Protein AF-A0A142BRQ4-F1 (afdb_monomer)

Structure (mmCIF, N/CA/C/O backbone):
data_AF-A0A142BRQ4-F1
#
_entry.id   AF-A0A142BRQ4-F1
#
loop_
_atom_site.group_PDB
_atom_site.id
_atom_site.type_symbol
_atom_site.label_atom_id
_atom_site.label_alt_id
_atom_site.label_comp_id
_atom_site.label_asym_id
_atom_site.label_entity_id
_atom_site.label_seq_id
_atom_site.pdbx_PDB_ins_code
_atom_site.Cartn_x
_atom_site.Cartn_y
_atom_site.Cartn_z
_atom_site.occupancy
_atom_site.B_iso_or_equiv
_atom_site.auth_seq_id
_atom_site.auth_comp_id
_atom_site.auth_asym_id
_atom_site.auth_atom_id
_atom_site.pdbx_PDB_model_num
ATOM 1 N N . ASN A 1 1 ? 9.456 -10.751 1.615 1.00 58.25 1 ASN A N 1
ATOM 2 C CA . ASN A 1 1 ? 9.232 -11.347 0.286 1.00 58.25 1 ASN A CA 1
ATOM 3 C C . ASN A 1 1 ? 10.076 -10.580 -0.718 1.00 58.25 1 ASN A C 1
ATOM 5 O O . ASN A 1 1 ? 10.050 -9.356 -0.645 1.00 58.25 1 ASN A O 1
ATOM 9 N N . THR A 1 2 ? 10.836 -11.265 -1.573 1.00 70.44 2 THR A N 1
ATOM 10 C CA . THR A 1 2 ? 11.775 -10.657 -2.535 1.00 70.44 2 THR A CA 1
ATOM 11 C C . THR A 1 2 ? 11.328 -10.968 -3.958 1.00 70.44 2 THR A C 1
ATOM 13 O O . THR A 1 2 ? 10.980 -12.115 -4.232 1.00 70.44 2 THR A O 1
ATOM 16 N N . TYR A 1 3 ? 11.365 -9.975 -4.848 1.00 77.56 3 TYR A N 1
ATOM 17 C CA . TYR A 1 3 ? 10.917 -10.099 -6.239 1.00 77.56 3 TYR A CA 1
ATOM 18 C C . TYR A 1 3 ? 12.018 -9.751 -7.225 1.00 77.56 3 TYR A C 1
ATOM 20 O O . TYR A 1 3 ? 12.797 -8.835 -6.971 1.00 77.56 3 TYR A O 1
ATOM 28 N N . ARG A 1 4 ? 12.056 -10.484 -8.342 1.00 82.94 4 ARG A N 1
ATOM 29 C CA . ARG A 1 4 ? 13.034 -10.284 -9.416 1.00 82.94 4 ARG A CA 1
ATOM 30 C C . ARG A 1 4 ? 12.545 -9.232 -10.403 1.00 82.94 4 ARG A C 1
ATOM 32 O O . ARG A 1 4 ? 11.335 -9.074 -10.586 1.00 82.94 4 ARG A O 1
ATOM 39 N N . PHE A 1 5 ? 13.478 -8.602 -11.105 1.00 85.69 5 PHE A N 1
ATOM 40 C CA . PHE A 1 5 ? 13.173 -7.787 -12.279 1.00 85.69 5 PHE A CA 1
ATOM 41 C C . PHE A 1 5 ? 12.215 -8.511 -13.246 1.00 85.69 5 PHE A C 1
ATOM 43 O O . PHE A 1 5 ? 12.354 -9.710 -13.500 1.00 85.69 5 PHE A O 1
ATOM 50 N N . GLY A 1 6 ? 11.222 -7.780 -13.754 1.00 85.19 6 GLY A N 1
ATOM 51 C CA . GLY A 1 6 ? 10.211 -8.271 -14.691 1.00 85.19 6 GLY A CA 1
ATOM 52 C C . GLY A 1 6 ? 9.001 -8.962 -14.048 1.00 85.19 6 GLY A C 1
ATOM 53 O O . GLY A 1 6 ? 8.029 -9.228 -14.756 1.00 85.19 6 GLY A O 1
ATOM 54 N N . THR A 1 7 ? 9.023 -9.216 -12.734 1.00 85.44 7 THR A N 1
ATOM 55 C CA . THR A 1 7 ? 7.923 -9.865 -11.985 1.00 85.44 7 THR A CA 1
ATOM 56 C C . THR A 1 7 ? 6.699 -8.942 -11.880 1.00 85.44 7 THR A C 1
ATOM 58 O O . THR A 1 7 ? 6.877 -7.751 -11.621 1.00 85.44 7 THR A O 1
ATOM 61 N N . ASN A 1 8 ? 5.481 -9.463 -12.085 1.00 87.88 8 ASN A N 1
ATOM 62 C CA . ASN A 1 8 ? 4.238 -8.697 -12.258 1.00 87.88 8 ASN A CA 1
ATOM 63 C C . ASN A 1 8 ? 3.179 -9.041 -11.204 1.00 87.88 8 ASN A C 1
ATOM 65 O O . ASN A 1 8 ? 2.272 -9.839 -11.438 1.00 87.88 8 ASN A O 1
ATOM 69 N N . ILE A 1 9 ? 3.208 -8.381 -10.055 1.00 86.19 9 ILE A N 1
ATOM 70 C CA . ILE A 1 9 ? 2.301 -8.745 -8.970 1.00 86.19 9 ILE A CA 1
ATOM 71 C C . ILE A 1 9 ? 0.960 -8.027 -9.091 1.00 86.19 9 ILE A C 1
ATOM 73 O O . ILE A 1 9 ? 0.887 -6.849 -9.439 1.00 86.19 9 ILE A O 1
ATOM 77 N N . THR A 1 10 ? -0.112 -8.736 -8.741 1.00 87.50 10 THR A N 1
ATOM 78 C CA . THR A 1 10 ? -1.432 -8.128 -8.530 1.00 87.50 10 THR A CA 1
ATOM 79 C C . THR A 1 10 ? -1.662 -7.924 -7.044 1.00 87.50 10 THR A C 1
ATOM 81 O O . THR A 1 10 ? -1.498 -8.862 -6.267 1.00 87.50 10 THR A O 1
ATOM 84 N N . LEU A 1 11 ? -2.034 -6.707 -6.666 1.00 85.94 11 LEU A N 1
ATOM 85 C CA . LEU A 1 11 ? -2.339 -6.278 -5.312 1.00 85.94 11 LEU A CA 1
ATOM 86 C C . LEU A 1 11 ? -3.847 -6.270 -5.083 1.00 85.94 11 LEU A C 1
ATOM 88 O O . LEU A 1 11 ? -4.607 -5.691 -5.858 1.00 85.94 11 LEU A O 1
ATOM 92 N N . GLU A 1 12 ? -4.260 -6.833 -3.958 1.00 85.56 12 GLU A N 1
ATOM 93 C CA . GLU A 1 12 ? -5.623 -6.741 -3.451 1.00 85.56 12 GLU A CA 1
ATOM 94 C C . GLU A 1 12 ? -5.596 -6.317 -1.988 1.00 85.56 12 GLU A C 1
ATOM 96 O O . GLU A 1 12 ? -4.662 -6.635 -1.255 1.00 85.56 12 GLU A O 1
ATOM 101 N N . CYS A 1 13 ? -6.614 -5.579 -1.562 1.00 85.38 13 CYS A N 1
ATOM 102 C CA . CYS A 1 13 ? -6.759 -5.164 -0.175 1.00 85.38 13 CYS A CA 1
ATOM 103 C C . CYS A 1 13 ? -7.561 -6.196 0.624 1.00 85.38 13 CYS A C 1
ATOM 105 O O . CYS A 1 13 ? -8.451 -6.841 0.076 1.00 85.38 13 CYS A O 1
ATOM 107 N N . ASP A 1 14 ? -7.302 -6.277 1.928 1.00 83.31 14 ASP A N 1
ATOM 108 C CA . ASP A 1 14 ? -8.152 -7.004 2.872 1.00 83.31 14 ASP A CA 1
ATOM 109 C C . ASP A 1 14 ? -9.619 -6.548 2.811 1.00 83.31 14 ASP A C 1
ATOM 111 O O . ASP A 1 14 ? -9.937 -5.399 2.476 1.00 83.31 14 ASP A O 1
ATOM 115 N N . ASP A 1 15 ? -10.514 -7.447 3.224 1.00 83.31 15 ASP A N 1
ATOM 116 C CA . ASP A 1 15 ? -11.944 -7.175 3.319 1.00 83.31 15 ASP A CA 1
ATOM 117 C C . ASP A 1 15 ? -12.227 -5.867 4.065 1.00 83.31 15 ASP A C 1
ATOM 119 O O . ASP A 1 15 ? -11.728 -5.594 5.160 1.00 83.31 15 ASP A O 1
ATOM 123 N N . GLY A 1 16 ? -13.078 -5.039 3.466 1.00 78.44 16 GLY A N 1
ATOM 124 C CA . GLY A 1 16 ? -13.408 -3.729 4.013 1.00 78.44 16 GLY A CA 1
ATOM 125 C C . GLY A 1 16 ? -12.424 -2.623 3.631 1.00 78.44 16 GLY A C 1
ATOM 126 O O . GLY A 1 16 ? -12.655 -1.483 4.036 1.00 78.44 16 GLY A O 1
ATOM 127 N N . TYR A 1 17 ? -11.408 -2.893 2.809 1.00 81.94 17 TYR A N 1
ATOM 128 C CA . TYR A 1 17 ? -10.542 -1.896 2.178 1.00 81.94 17 TYR A CA 1
ATOM 129 C C . TYR A 1 17 ? -10.674 -1.940 0.645 1.00 81.94 17 TYR A C 1
ATOM 131 O O . TYR A 1 17 ? -10.902 -2.985 0.050 1.00 81.94 17 TYR A O 1
ATOM 139 N N . MET A 1 18 ? -10.553 -0.782 -0.001 1.00 83.75 18 MET A N 1
ATOM 140 C CA . MET A 1 18 ? -10.528 -0.623 -1.454 1.00 83.75 18 MET A CA 1
ATOM 141 C C . MET A 1 18 ? -9.184 -0.058 -1.886 1.00 83.75 18 MET A C 1
ATOM 143 O O . MET A 1 18 ? -8.672 0.887 -1.277 1.00 83.75 18 MET A O 1
ATOM 147 N N . LEU A 1 19 ? -8.650 -0.635 -2.958 1.00 86.19 19 LEU A N 1
ATOM 148 C CA . LEU A 1 19 ? -7.423 -0.190 -3.594 1.00 86.19 19 LEU A CA 1
ATOM 149 C C . LEU A 1 19 ? -7.695 1.083 -4.402 1.00 86.19 19 LEU A C 1
ATOM 151 O O . LEU A 1 19 ? -8.637 1.146 -5.191 1.00 86.19 19 LEU A O 1
ATOM 155 N N . GLU A 1 20 ? -6.880 2.107 -4.186 1.00 86.56 20 GLU A N 1
ATOM 156 C CA . GLU A 1 20 ? -6.938 3.379 -4.898 1.00 86.56 20 GLU A CA 1
ATOM 157 C C . GLU A 1 20 ? -5.748 3.472 -5.857 1.00 86.56 20 GLU A C 1
ATOM 159 O O . GLU A 1 20 ? -4.629 3.785 -5.446 1.00 86.56 20 GLU A O 1
ATOM 164 N N . GLY A 1 21 ? -5.988 3.165 -7.134 1.00 84.69 21 GLY A N 1
ATOM 165 C CA . GLY A 1 21 ? -4.965 3.148 -8.181 1.00 84.69 21 GLY A CA 1
ATOM 166 C C . GLY A 1 21 ? -5.022 1.883 -9.037 1.00 84.69 21 GLY A C 1
ATOM 167 O O . GLY A 1 21 ? -6.070 1.250 -9.154 1.00 84.69 21 GLY A O 1
ATOM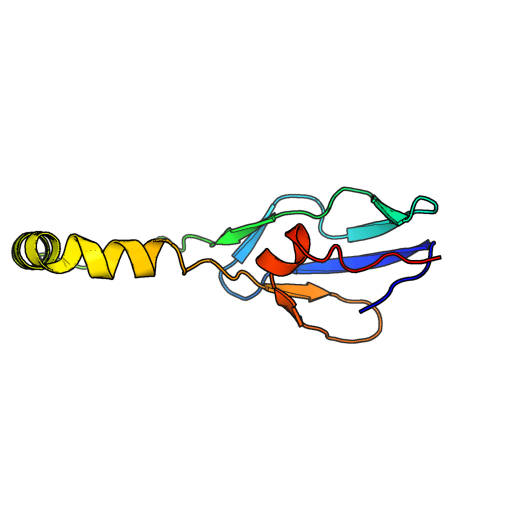 168 N N . ILE A 1 22 ? -3.888 1.535 -9.647 1.00 88.44 22 ILE A N 1
ATOM 169 C CA . ILE A 1 22 ? -3.732 0.344 -10.493 1.00 88.44 22 ILE A CA 1
ATOM 170 C C . ILE A 1 22 ? -3.336 -0.837 -9.599 1.00 88.44 22 ILE A C 1
ATOM 172 O O . ILE A 1 22 ? -2.409 -0.721 -8.804 1.00 88.44 22 ILE A O 1
ATOM 176 N N . SER A 1 23 ? -4.043 -1.964 -9.711 1.00 86.56 23 SER A N 1
ATOM 177 C CA . SER A 1 23 ? -3.798 -3.156 -8.886 1.00 86.56 23 SER A CA 1
ATOM 178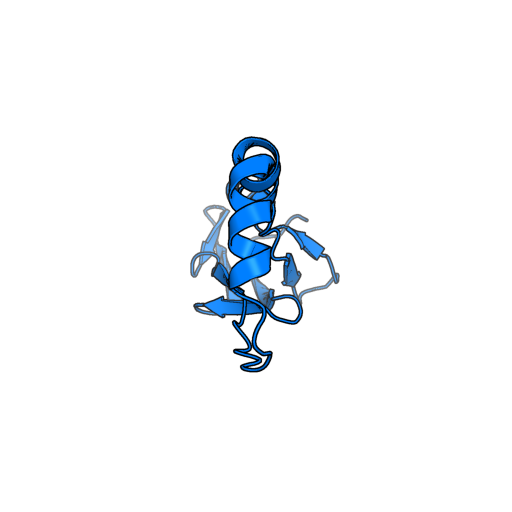 C C . SER A 1 23 ? -2.582 -3.969 -9.331 1.00 86.56 23 SER A C 1
ATOM 180 O O . SER A 1 23 ? -1.983 -4.648 -8.507 1.00 86.56 23 SER A O 1
ATOM 182 N N . GLN A 1 24 ? -2.207 -3.915 -10.609 1.00 89.81 24 GLN A N 1
ATOM 183 C CA . GLN A 1 24 ? -1.068 -4.651 -11.152 1.00 89.81 24 GLN A CA 1
ATOM 184 C C . GLN A 1 24 ? 0.170 -3.756 -11.239 1.00 89.81 24 GLN A C 1
ATOM 186 O O . GLN A 1 24 ? 0.106 -2.669 -11.812 1.00 89.81 24 GLN A O 1
ATOM 191 N N . ILE A 1 25 ? 1.290 -4.226 -10.691 1.00 88.81 25 ILE A N 1
ATOM 192 C CA . ILE A 1 25 ? 2.567 -3.504 -10.695 1.00 88.81 25 ILE A CA 1
ATOM 193 C C . ILE A 1 25 ? 3.720 -4.423 -11.090 1.00 88.81 25 ILE A C 1
ATOM 195 O O . ILE A 1 25 ? 3.725 -5.610 -10.755 1.00 88.81 25 ILE A O 1
ATOM 199 N N . GLN A 1 26 ? 4.716 -3.863 -11.774 1.00 89.25 26 GLN A N 1
ATOM 200 C CA . GLN A 1 26 ? 5.896 -4.592 -12.222 1.00 89.25 26 GLN A CA 1
ATOM 201 C C . GLN A 1 26 ? 7.155 -4.143 -11.486 1.00 89.25 26 GLN A C 1
ATOM 203 O O . GLN A 1 26 ? 7.363 -2.955 -11.234 1.00 89.25 26 GLN A O 1
ATOM 208 N N . CYS A 1 27 ? 8.015 -5.110 -11.175 1.00 88.19 27 CYS A N 1
ATOM 209 C CA . CYS A 1 27 ? 9.339 -4.858 -10.634 1.00 88.19 27 CYS A CA 1
ATOM 210 C C . CYS A 1 27 ? 10.307 -4.427 -11.749 1.00 88.19 27 CYS A C 1
ATOM 212 O O . CYS A 1 27 ? 10.634 -5.224 -12.634 1.00 88.19 27 CYS A O 1
ATOM 214 N N . GLN A 1 28 ? 10.751 -3.173 -11.704 1.00 88.12 28 GLN A N 1
ATOM 215 C CA . GLN A 1 28 ? 11.630 -2.552 -12.696 1.00 88.12 28 GLN A CA 1
ATOM 216 C C . GLN A 1 28 ? 13.117 -2.825 -12.420 1.00 88.12 28 GLN A C 1
ATOM 218 O O . GLN A 1 28 ? 13.494 -3.321 -11.355 1.00 88.12 28 GLN A O 1
ATOM 223 N N . GLU A 1 29 ? 13.972 -2.531 -13.406 1.00 85.12 29 GLU A N 1
ATOM 224 C CA . GLU A 1 29 ? 15.426 -2.774 -13.342 1.00 85.12 29 GLU A CA 1
ATOM 225 C C . GLU A 1 29 ? 16.109 -1.913 -12.270 1.00 85.12 29 GLU A C 1
ATOM 227 O O . GLU A 1 29 ? 17.065 -2.341 -11.632 1.00 85.12 29 GLU A O 1
ATOM 232 N N . ASP A 1 30 ? 15.565 -0.724 -12.009 1.00 83.50 30 ASP A N 1
ATOM 233 C CA . ASP A 1 30 ? 16.002 0.187 -10.947 1.00 83.50 30 ASP A CA 1
ATOM 234 C C . ASP A 1 30 ? 15.483 -0.212 -9.551 1.00 83.50 30 ASP A C 1
ATOM 236 O O . ASP A 1 30 ? 15.584 0.553 -8.586 1.00 83.50 30 ASP A O 1
ATOM 240 N N . PHE A 1 31 ? 14.898 -1.408 -9.435 1.00 82.12 31 PHE A N 1
ATOM 241 C CA . PHE A 1 31 ? 14.299 -1.939 -8.212 1.00 82.12 31 PHE A CA 1
ATOM 242 C C . PHE A 1 31 ? 13.138 -1.080 -7.684 1.00 82.12 31 PHE A C 1
ATOM 244 O O . PHE A 1 31 ? 12.814 -1.064 -6.482 1.00 82.12 31 PHE A O 1
ATOM 251 N N . SER A 1 32 ? 12.503 -0.322 -8.576 1.00 84.19 32 SER A N 1
ATOM 252 C CA . SER A 1 32 ? 11.241 0.355 -8.322 1.00 84.19 32 SER A CA 1
ATOM 253 C C . SER A 1 32 ? 10.050 -0.506 -8.740 1.00 84.19 32 SER A C 1
ATOM 255 O O . SER A 1 32 ? 10.178 -1.508 -9.444 1.00 84.19 32 SER A O 1
ATOM 257 N N . TRP A 1 33 ? 8.886 -0.131 -8.222 1.00 86.69 33 TRP A N 1
ATOM 258 C CA . TRP A 1 33 ? 7.613 -0.665 -8.679 1.00 86.69 33 TRP A CA 1
ATOM 259 C C . TRP A 1 33 ? 7.022 0.346 -9.651 1.00 86.69 33 TRP A C 1
ATOM 261 O O . TRP A 1 33 ? 6.912 1.521 -9.287 1.00 86.69 33 TRP A O 1
ATOM 271 N N . ASP A 1 34 ? 6.640 -0.114 -10.838 1.00 88.31 34 ASP A N 1
ATOM 272 C CA . ASP A 1 34 ? 5.937 0.703 -11.823 1.00 88.31 34 ASP A CA 1
ATOM 273 C C . ASP A 1 34 ? 4.630 0.016 -12.261 1.00 88.31 34 ASP A C 1
ATOM 275 O O . ASP A 1 34 ? 4.668 -1.142 -12.693 1.00 88.31 34 ASP A O 1
ATOM 279 N N . PRO A 1 35 ? 3.469 0.686 -12.120 1.00 88.50 35 PRO A N 1
ATOM 280 C CA . PRO A 1 35 ? 3.276 1.983 -11.458 1.00 88.50 35 PRO A CA 1
ATOM 281 C C . PRO A 1 35 ? 3.580 1.936 -9.939 1.00 88.50 35 PRO A C 1
ATOM 283 O O . PRO A 1 35 ? 3.708 0.851 -9.364 1.00 88.50 35 PRO A O 1
ATOM 286 N N . PRO A 1 36 ? 3.690 3.098 -9.256 1.00 84.50 36 PRO A N 1
ATOM 287 C CA . PRO A 1 36 ? 3.927 3.150 -7.815 1.00 84.50 36 PRO A CA 1
ATOM 288 C C . PRO A 1 36 ? 2.876 2.377 -7.013 1.00 84.50 36 PRO A C 1
ATOM 290 O O . PRO A 1 36 ? 1.707 2.313 -7.395 1.00 84.50 36 PRO A O 1
ATOM 293 N N . VAL A 1 37 ? 3.283 1.843 -5.857 1.00 82.94 37 VAL A N 1
ATOM 294 C CA . VAL A 1 37 ? 2.411 1.020 -5.007 1.00 82.94 37 VAL A CA 1
ATOM 295 C C . VAL A 1 37 ? 1.151 1.810 -4.585 1.00 82.94 37 VAL A C 1
ATOM 297 O O . VAL A 1 37 ? 1.281 2.860 -3.950 1.00 82.94 37 VAL A O 1
ATOM 300 N N . PRO A 1 38 ? -0.063 1.321 -4.901 1.00 84.06 38 PRO A N 1
ATOM 301 C CA . PRO A 1 38 ? -1.332 1.984 -4.599 1.00 84.06 38 PRO A CA 1
ATOM 302 C C . PRO A 1 38 ? -1.716 1.890 -3.116 1.00 84.06 38 PRO A C 1
ATOM 304 O O . PRO A 1 38 ? -1.280 0.994 -2.389 1.00 84.06 38 PRO A O 1
ATOM 307 N N . ALA A 1 39 ? -2.606 2.777 -2.662 1.00 83.69 39 ALA A N 1
ATOM 308 C CA . ALA A 1 39 ? -3.070 2.825 -1.273 1.00 83.69 39 ALA A CA 1
ATOM 309 C C . ALA A 1 39 ? -4.367 2.018 -1.044 1.00 83.69 39 ALA A C 1
ATOM 311 O O . ALA A 1 39 ? -5.301 2.097 -1.836 1.00 83.69 39 ALA A O 1
ATOM 312 N N . CYS A 1 40 ? -4.470 1.306 0.085 1.00 82.81 40 CYS A N 1
ATOM 313 C CA . CYS A 1 40 ? -5.706 0.692 0.569 1.00 82.81 40 CYS A CA 1
ATOM 314 C C . CYS A 1 40 ? -6.426 1.679 1.481 1.00 82.81 40 CYS A C 1
ATOM 316 O O . CYS A 1 40 ? -5.976 1.988 2.591 1.00 82.81 40 CYS A O 1
ATOM 318 N N . LYS A 1 41 ? -7.598 2.139 1.054 1.00 82.94 41 LYS A N 1
ATOM 319 C CA . LYS A 1 41 ? -8.476 2.967 1.877 1.00 82.94 41 LYS A CA 1
ATOM 320 C C . LYS A 1 41 ? -9.594 2.118 2.446 1.00 82.94 41 LYS A C 1
ATOM 322 O O . LYS A 1 41 ? -10.205 1.336 1.734 1.00 82.94 41 LYS A O 1
ATOM 327 N N . LEU A 1 42 ? -9.886 2.301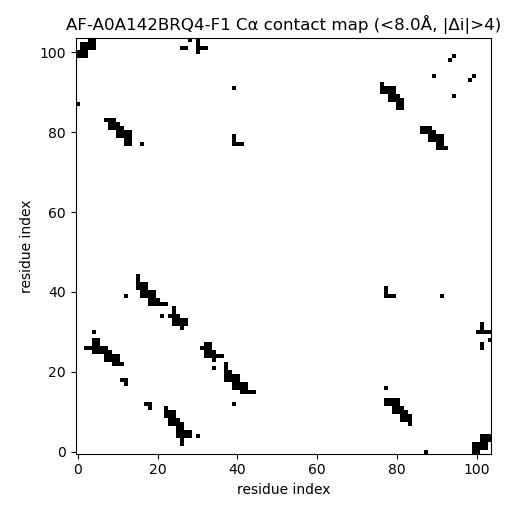 3.734 1.00 81.12 42 LEU A N 1
ATOM 328 C CA . LEU A 1 42 ? -11.074 1.708 4.344 1.00 81.12 42 LEU A CA 1
ATOM 329 C C . LEU A 1 42 ? -12.293 2.056 3.491 1.00 81.12 42 LEU A C 1
ATOM 331 O O . LEU A 1 42 ? -12.608 3.235 3.304 1.00 81.12 42 LEU A O 1
ATOM 335 N N . THR A 1 43 ? -12.991 1.027 3.027 1.00 77.44 43 THR A N 1
ATOM 336 C CA . THR A 1 43 ? -14.357 1.170 2.558 1.00 77.44 43 THR A CA 1
ATOM 337 C C . THR A 1 43 ? -15.159 1.598 3.771 1.00 77.44 43 THR A C 1
ATOM 339 O O . THR A 1 43 ? -15.433 0.828 4.693 1.00 77.44 43 THR A O 1
ATOM 342 N N . SER A 1 44 ? -15.499 2.881 3.836 1.00 74.69 44 SER A N 1
ATOM 343 C CA . SER A 1 44 ? -16.537 3.301 4.758 1.00 74.69 44 SER A CA 1
ATOM 344 C C . SER A 1 44 ? -17.832 2.731 4.194 1.00 74.69 44 SER A C 1
ATOM 346 O O . SER A 1 44 ? -18.547 3.400 3.447 1.00 74.69 44 SER A O 1
ATOM 348 N N . ARG A 1 45 ? -18.138 1.464 4.517 1.00 62.94 45 ARG A N 1
ATOM 349 C CA . ARG A 1 45 ? -19.526 1.020 4.518 1.00 62.94 45 ARG A CA 1
ATOM 350 C C . ARG A 1 45 ? -20.191 1.932 5.525 1.00 62.94 45 ARG A C 1
ATOM 352 O O . ARG A 1 45 ? -20.066 1.730 6.731 1.00 62.94 45 ARG A O 1
ATOM 359 N N . LYS A 1 46 ? -20.835 2.986 5.026 1.00 57.69 46 LYS A N 1
ATOM 360 C CA . LYS A 1 46 ? -21.758 3.790 5.813 1.00 57.69 46 LYS A CA 1
ATOM 361 C C . LYS A 1 46 ? -22.918 2.868 6.165 1.00 57.69 46 LYS A C 1
ATOM 363 O O . LYS A 1 46 ? -23.963 2.889 5.529 1.00 57.69 46 LYS A O 1
ATOM 368 N N . SER A 1 47 ? -22.702 2.017 7.163 1.00 61.00 47 SER A N 1
ATOM 369 C CA . SER A 1 47 ? -23.758 1.350 7.899 1.00 61.00 47 SER A CA 1
ATOM 370 C C . SER A 1 47 ? -24.419 2.443 8.727 1.00 61.00 47 SER A C 1
ATOM 372 O O . SER A 1 47 ? -24.111 2.647 9.898 1.00 61.00 47 SER A O 1
ATOM 374 N N . GLY A 1 48 ? -25.233 3.256 8.056 1.00 63.84 48 GLY A N 1
ATOM 375 C CA . GLY A 1 48 ? -26.032 4.286 8.685 1.00 63.84 48 GLY A CA 1
ATOM 376 C C . GLY A 1 48 ? -27.163 3.620 9.446 1.00 63.84 48 GLY A C 1
ATOM 377 O O . GLY A 1 48 ? -28.208 3.355 8.864 1.00 63.84 48 GLY A O 1
ATOM 378 N N . SER A 1 49 ? -26.941 3.325 10.724 1.00 65.19 49 SER A N 1
ATOM 379 C CA . SER A 1 49 ? -27.977 3.232 11.759 1.00 65.19 49 SER A CA 1
ATOM 380 C C . SER A 1 49 ? -27.335 2.973 13.115 1.00 65.19 49 SER A C 1
ATOM 382 O O . SER A 1 49 ? -26.604 2.001 13.248 1.00 65.19 49 SER A O 1
ATOM 384 N N . VAL A 1 50 ? -27.589 3.880 14.068 1.00 51.53 50 VAL A N 1
ATOM 385 C CA . VAL A 1 50 ? -28.153 3.713 15.434 1.00 51.53 50 VAL A CA 1
ATOM 386 C C . VAL A 1 50 ? -28.000 5.105 16.086 1.00 51.53 50 VAL A C 1
ATOM 388 O O . VAL A 1 50 ? -26.889 5.608 16.191 1.00 51.53 50 VAL A O 1
ATOM 391 N N . GLY A 1 51 ? -29.060 5.884 16.330 1.00 59.75 51 GLY A N 1
ATOM 392 C CA . GLY A 1 51 ? -29.983 5.756 17.472 1.00 59.75 51 GLY A CA 1
ATOM 393 C C . GLY A 1 51 ? -29.586 6.759 18.581 1.00 59.75 51 GLY A C 1
ATOM 394 O O . GLY A 1 51 ? -28.421 7.127 18.666 1.00 59.75 51 GLY A O 1
ATOM 395 N N . LEU A 1 52 ? -30.528 7.256 19.394 1.00 58.41 52 LEU A N 1
ATOM 396 C CA . LEU A 1 52 ? -30.342 8.290 20.440 1.00 58.41 52 LEU A CA 1
ATOM 397 C C . LEU A 1 52 ? -29.266 7.939 21.517 1.00 58.41 52 LEU A C 1
ATOM 399 O O . LEU A 1 52 ? -29.603 7.615 22.650 1.00 58.41 52 LEU A O 1
ATOM 403 N N . GLY A 1 53 ? -27.967 8.013 21.202 1.00 54.09 53 GLY A N 1
ATOM 404 C CA . GLY A 1 53 ? -26.851 7.723 22.131 1.00 54.09 53 GLY A CA 1
ATOM 405 C C . GLY A 1 53 ? -25.919 8.908 22.429 1.00 54.09 53 GLY A C 1
ATOM 406 O O . GLY A 1 53 ? -24.935 8.769 23.153 1.00 54.09 53 GLY A O 1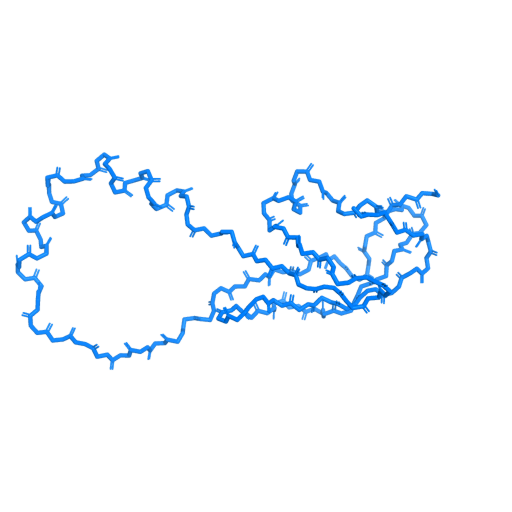
ATOM 407 N N . VAL A 1 54 ? -26.205 10.084 21.865 1.00 59.22 54 VAL A N 1
ATOM 408 C CA . VAL A 1 54 ? -25.250 11.206 21.763 1.00 59.22 54 VAL A CA 1
ATOM 409 C C . VAL A 1 54 ? -24.920 11.846 23.123 1.00 59.22 54 VAL A C 1
ATOM 411 O O . VAL A 1 54 ? -23.785 12.256 23.354 1.00 59.22 54 VAL A O 1
ATOM 414 N N . ALA A 1 55 ? -25.879 11.883 24.054 1.00 57.25 55 ALA A N 1
ATOM 415 C CA . ALA A 1 55 ? -25.712 12.554 25.348 1.00 57.25 55 ALA A CA 1
ATOM 416 C C . ALA A 1 55 ? -24.794 11.790 26.324 1.00 57.25 55 ALA A C 1
ATOM 418 O O . ALA A 1 55 ? -23.970 12.401 27.001 1.00 57.25 55 ALA A O 1
ATOM 419 N N . ALA A 1 56 ? -24.879 10.456 26.364 1.00 57.53 56 ALA A N 1
ATOM 420 C CA . ALA A 1 56 ? -24.018 9.632 27.220 1.00 57.53 56 ALA A CA 1
ATOM 421 C C . ALA A 1 56 ? -22.572 9.560 26.689 1.00 57.53 56 ALA A C 1
ATOM 423 O O . ALA A 1 56 ? -21.618 9.508 27.465 1.00 57.53 56 ALA A O 1
ATOM 424 N N . ALA A 1 57 ? -22.401 9.626 25.364 1.00 59.56 57 ALA A N 1
ATOM 425 C CA . ALA A 1 57 ? -21.094 9.611 24.712 1.00 59.56 57 ALA A CA 1
ATOM 426 C C . ALA A 1 57 ? -20.262 10.871 25.016 1.00 59.56 57 ALA A C 1
ATOM 428 O O . ALA A 1 57 ? -19.057 10.770 25.235 1.00 59.56 57 ALA A O 1
ATOM 429 N N . ALA A 1 58 ? -20.892 12.048 25.101 1.00 61.22 58 ALA A N 1
ATOM 430 C CA . ALA A 1 58 ? -20.205 13.308 25.401 1.00 61.22 58 ALA A CA 1
ATOM 431 C C . ALA A 1 58 ? -19.535 13.320 26.793 1.00 61.22 58 ALA A C 1
ATOM 433 O O . ALA A 1 58 ? -18.443 13.862 26.948 1.00 61.22 58 ALA A O 1
ATOM 434 N N . VAL A 1 59 ? -20.146 12.668 27.790 1.00 63.47 59 VAL A N 1
ATOM 435 C CA . VAL A 1 59 ? -19.618 12.572 29.165 1.00 63.47 59 VAL A CA 1
ATOM 436 C C . VAL A 1 59 ? -18.437 11.593 29.257 1.00 63.47 59 VAL A C 1
ATOM 438 O O . VAL A 1 59 ? -17.479 11.849 29.984 1.00 63.47 59 VAL A O 1
ATOM 441 N N . LEU A 1 60 ? -18.448 10.510 28.470 1.00 61.81 60 LEU A N 1
ATOM 442 C CA . LEU A 1 60 ? -17.344 9.539 28.401 1.00 61.81 60 LEU A CA 1
ATOM 443 C C . LEU A 1 60 ? -16.130 10.067 27.610 1.00 61.81 60 LEU A C 1
ATOM 445 O O . LEU A 1 60 ? -14.992 9.720 27.925 1.00 61.81 60 LEU A O 1
ATOM 449 N N . LEU A 1 61 ? -16.350 10.942 26.622 1.00 60.12 61 LEU A N 1
ATOM 450 C CA . LEU A 1 61 ? -15.288 11.556 25.813 1.00 60.12 61 LEU A CA 1
ATOM 451 C C . LEU A 1 61 ? -14.420 12.552 26.604 1.00 60.12 61 LEU A C 1
ATOM 453 O O . LEU A 1 61 ? -13.214 12.624 26.366 1.00 60.12 61 LEU A O 1
ATOM 457 N N . LEU A 1 62 ? -14.992 13.276 27.574 1.00 62.12 62 LEU A N 1
ATOM 458 C CA . LEU A 1 62 ? -14.264 14.263 28.388 1.00 62.12 62 LEU A CA 1
ATOM 459 C C . LEU A 1 62 ? -13.292 13.631 29.402 1.00 62.12 62 LEU A C 1
ATOM 461 O O . LEU A 1 62 ? -12.313 14.268 29.781 1.00 62.12 62 LEU A O 1
ATOM 465 N N . LEU A 1 63 ? -13.510 12.374 29.806 1.00 62.50 63 LEU A N 1
ATOM 466 C CA . LEU A 1 63 ? -12.652 11.668 30.770 1.00 62.50 63 LEU A CA 1
ATOM 467 C C . LEU A 1 63 ? -11.554 10.809 30.110 1.00 62.50 63 LEU A C 1
ATOM 469 O O . LEU A 1 63 ? -10.639 10.349 30.787 1.00 62.50 63 LEU A O 1
ATOM 473 N N . GLY A 1 64 ? -11.618 10.592 28.792 1.00 62.75 64 GLY A N 1
ATOM 474 C CA . GLY A 1 64 ? -10.795 9.601 28.087 1.00 62.75 64 GLY A CA 1
ATOM 475 C C . GLY A 1 64 ? -9.731 10.147 27.128 1.00 62.75 64 GLY A C 1
ATOM 476 O O . GLY A 1 64 ? -9.133 9.356 26.399 1.00 62.75 64 GLY A O 1
ATOM 477 N N . ALA A 1 65 ? -9.479 11.459 27.074 1.00 64.19 65 ALA A N 1
ATOM 478 C CA . ALA A 1 65 ? -8.706 12.082 25.987 1.00 64.19 65 ALA A CA 1
ATOM 479 C C . ALA A 1 65 ? -7.277 11.514 25.790 1.00 64.19 65 ALA A C 1
ATOM 481 O O . ALA A 1 65 ? -6.819 11.39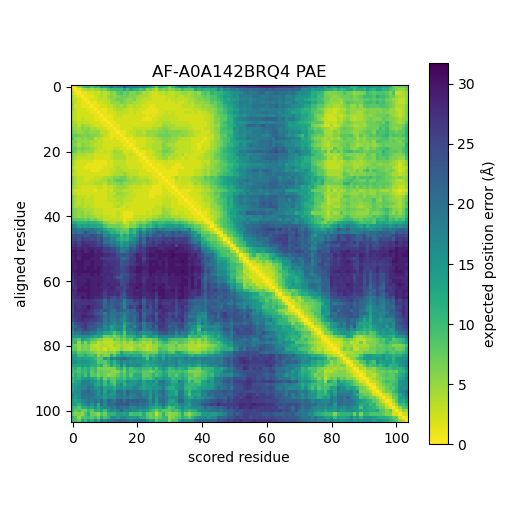0 24.655 1.00 64.19 65 ALA A O 1
ATOM 482 N N . GLY A 1 66 ? -6.593 11.081 26.858 1.00 63.66 66 GLY A N 1
ATOM 483 C CA . GLY A 1 66 ? -5.253 10.473 26.763 1.00 63.66 66 GLY A CA 1
ATOM 484 C C . GLY A 1 66 ? -5.239 9.021 26.261 1.00 63.66 66 GLY A C 1
ATOM 485 O O . GLY A 1 66 ? -4.312 8.608 25.565 1.00 63.66 66 GLY A O 1
ATOM 486 N N . ILE A 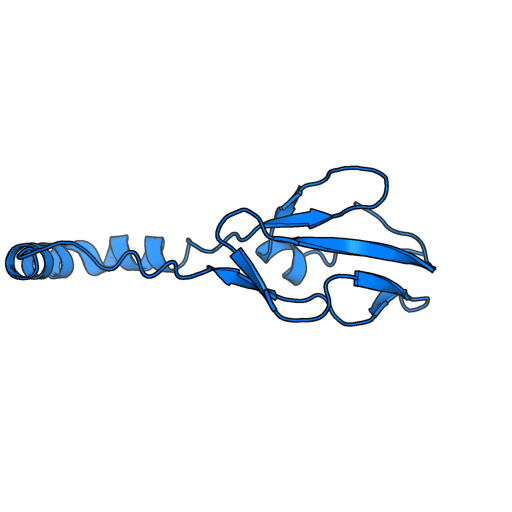1 67 ? -6.283 8.247 26.565 1.00 61.72 67 ILE A N 1
ATOM 487 C CA . ILE A 1 67 ? -6.405 6.840 26.150 1.00 61.72 67 ILE A CA 1
ATOM 488 C C . ILE A 1 67 ? -6.939 6.767 24.710 1.00 61.72 67 ILE A C 1
ATOM 490 O O . ILE A 1 67 ? -6.463 5.969 23.905 1.00 61.72 67 ILE A O 1
ATOM 494 N N . ILE A 1 68 ? -7.860 7.666 24.349 1.00 63.91 68 ILE A N 1
ATOM 495 C CA . ILE A 1 68 ? -8.479 7.741 23.019 1.00 63.91 68 ILE A 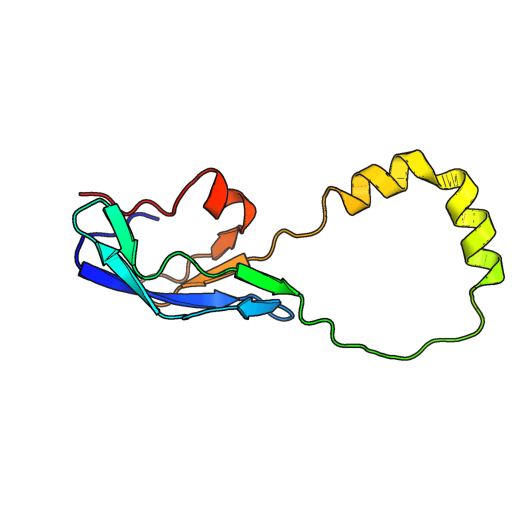CA 1
ATOM 496 C C . ILE A 1 68 ? -7.466 8.189 21.945 1.00 63.91 68 ILE A C 1
ATOM 498 O O . ILE A 1 68 ? -7.432 7.603 20.863 1.00 63.91 68 ILE A O 1
ATOM 502 N N . TRP A 1 69 ? -6.566 9.138 22.238 1.00 59.38 69 TRP A N 1
ATOM 503 C CA . TRP A 1 69 ? -5.525 9.589 21.291 1.00 59.38 69 TRP A CA 1
ATOM 504 C C . TRP A 1 69 ? -4.519 8.477 20.919 1.00 59.38 69 TRP A C 1
ATOM 506 O O . TRP A 1 69 ? -4.068 8.362 19.775 1.00 59.38 69 TRP A O 1
ATOM 516 N N . LYS A 1 70 ? -4.212 7.586 21.872 1.00 50.28 70 LYS A N 1
ATOM 517 C CA . LYS A 1 70 ? -3.381 6.383 21.667 1.00 50.28 70 LYS A CA 1
ATOM 518 C C . LYS A 1 70 ? -4.061 5.317 20.798 1.00 50.28 70 LYS A C 1
ATOM 520 O O . LYS A 1 70 ? -3.364 4.542 20.150 1.00 50.28 70 LYS A O 1
ATOM 525 N N . ILE A 1 71 ? -5.394 5.284 20.772 1.00 56.00 71 ILE A N 1
ATOM 526 C CA . ILE A 1 71 ? -6.188 4.343 19.965 1.00 56.00 71 ILE A CA 1
ATOM 527 C C . ILE A 1 71 ? -6.364 4.874 18.531 1.00 56.00 71 ILE A C 1
ATOM 529 O O . ILE A 1 71 ? -6.179 4.118 17.579 1.00 56.00 71 ILE A O 1
ATOM 533 N N . ILE A 1 72 ? -6.619 6.179 18.358 1.00 55.72 72 ILE A N 1
ATOM 534 C CA . ILE A 1 72 ? -6.728 6.831 17.034 1.00 55.72 72 ILE A CA 1
ATOM 535 C C . ILE A 1 72 ? -5.390 6.780 16.272 1.00 55.72 72 ILE A C 1
ATOM 537 O O . ILE A 1 72 ? -5.378 6.587 15.059 1.00 55.72 72 ILE A O 1
ATOM 541 N N . SER A 1 73 ? -4.256 6.867 16.977 1.00 55.88 73 SER A N 1
ATOM 542 C CA . SER A 1 73 ? -2.910 6.763 16.382 1.00 55.88 73 SER A CA 1
ATOM 543 C C . SER A 1 73 ? -2.477 5.337 16.008 1.00 55.88 73 SER A C 1
ATOM 545 O O . SER A 1 73 ? -1.422 5.168 15.399 1.00 55.88 73 SER A O 1
ATOM 547 N N . LYS A 1 74 ? -3.258 4.301 16.352 1.00 54.84 74 LYS A N 1
ATOM 548 C CA . LYS A 1 74 ? -2.871 2.887 16.173 1.00 54.84 74 LYS A CA 1
ATOM 549 C C . LYS A 1 74 ? -3.798 2.057 15.279 1.00 54.84 74 LYS A C 1
ATOM 551 O O . LYS A 1 74 ? -3.548 0.868 15.119 1.00 54.84 74 LYS A O 1
ATOM 556 N N . GLN A 1 75 ? -4.818 2.645 14.658 1.00 60.47 75 GLN A N 1
ATOM 557 C CA . GLN A 1 75 ? -5.819 1.894 13.887 1.00 60.47 75 GLN A CA 1
ATOM 558 C C . GLN A 1 75 ? -5.841 2.256 12.399 1.00 60.47 75 GLN A C 1
ATOM 560 O O . GLN A 1 75 ? -6.770 2.906 11.921 1.00 60.47 75 GLN A O 1
ATOM 565 N N . LYS A 1 76 ? -4.828 1.799 11.647 1.00 50.44 76 LYS A N 1
ATOM 566 C CA . LYS A 1 76 ? -4.978 1.568 10.198 1.00 50.44 76 LYS A CA 1
ATOM 567 C C . LYS A 1 76 ? -3.892 0.669 9.605 1.00 50.44 76 LYS A C 1
ATOM 569 O O . LYS A 1 76 ? -3.247 1.016 8.621 1.00 50.44 76 LYS A O 1
ATOM 574 N N . GLN A 1 77 ? -3.700 -0.514 10.180 1.00 55.66 77 GLN A N 1
ATOM 575 C CA . GLN A 1 77 ? -2.922 -1.553 9.504 1.00 55.66 77 GLN A CA 1
ATOM 576 C C . GLN A 1 77 ? -3.822 -2.212 8.456 1.00 55.66 77 GLN A C 1
ATOM 578 O O . GLN A 1 77 ? -4.386 -3.274 8.680 1.00 55.66 77 GLN A O 1
ATOM 583 N N . GLY A 1 78 ? -4.025 -1.509 7.338 1.00 59.66 78 GLY A N 1
ATOM 584 C CA . GLY A 1 78 ? -4.537 -2.137 6.128 1.00 59.66 78 GLY A CA 1
ATOM 585 C C . GLY A 1 78 ? -3.508 -3.143 5.635 1.00 59.66 78 GLY A C 1
ATOM 586 O O . GLY A 1 78 ? -2.303 -2.980 5.858 1.00 59.66 78 GLY A O 1
ATOM 587 N N . PHE A 1 79 ? -3.981 -4.198 5.006 1.00 72.31 79 PHE A N 1
ATOM 588 C CA . PHE A 1 79 ? -3.140 -5.306 4.635 1.00 72.31 79 PHE A CA 1
ATOM 589 C C . PHE A 1 79 ? -3.473 -5.746 3.223 1.00 72.31 79 PHE A C 1
ATOM 591 O O . PHE A 1 79 ? -4.620 -5.625 2.793 1.00 72.31 79 PHE A O 1
ATOM 598 N N . TYR A 1 80 ? -2.441 -6.155 2.493 1.00 69.44 80 TYR A N 1
ATOM 599 C CA . TYR A 1 80 ? -2.567 -6.515 1.093 1.00 69.44 80 TYR A CA 1
ATOM 600 C C . TYR A 1 80 ? -2.277 -7.990 0.893 1.00 69.44 80 TYR A C 1
ATOM 602 O O . TYR A 1 80 ? -1.352 -8.557 1.490 1.00 69.44 80 TYR A O 1
ATOM 610 N N . HIS A 1 81 ? -3.043 -8.553 -0.025 1.00 73.81 81 HIS A N 1
ATOM 611 C CA . HIS A 1 81 ? -2.802 -9.820 -0.671 1.00 73.81 81 HIS A CA 1
ATOM 612 C C . HIS A 1 81 ? -2.101 -9.579 -2.003 1.00 73.81 81 HIS A C 1
ATOM 614 O O . HIS A 1 81 ? -2.405 -8.624 -2.718 1.00 73.81 81 HIS A O 1
ATOM 620 N N . THR A 1 82 ? -1.155 -10.450 -2.337 1.00 70.56 82 THR A N 1
ATOM 621 C CA . THR A 1 82 ? -0.460 -10.400 -3.624 1.00 70.56 82 THR A CA 1
ATOM 622 C C . THR A 1 82 ? -0.574 -11.730 -4.344 1.00 70.56 82 THR A C 1
ATOM 624 O O . THR A 1 82 ? -0.367 -12.779 -3.729 1.00 70.56 82 THR A O 1
ATOM 627 N N . TYR A 1 83 ? -0.828 -11.695 -5.645 1.00 72.81 83 TYR A N 1
ATOM 628 C CA . TYR A 1 83 ? -1.082 -12.892 -6.442 1.00 72.81 83 TYR A CA 1
ATOM 629 C C . TYR A 1 83 ? 0.019 -13.120 -7.472 1.00 72.81 83 TYR A C 1
ATOM 631 O O . TYR A 1 83 ? -0.194 -12.919 -8.655 1.00 72.81 83 TYR A O 1
ATOM 639 N N . GLU A 1 84 ? 1.190 -13.564 -7.019 1.00 62.28 84 GLU A N 1
ATOM 640 C CA . GLU A 1 84 ? 2.166 -14.298 -7.831 1.00 62.28 84 GLU A CA 1
ATOM 641 C C . GLU A 1 84 ? 2.940 -15.260 -6.910 1.00 62.28 84 GLU A C 1
ATOM 643 O O . GLU A 1 84 ? 3.642 -14.863 -5.983 1.00 62.28 84 GLU A O 1
ATOM 648 N N . ASN A 1 85 ? 2.761 -16.558 -7.153 1.00 59.62 85 ASN A N 1
ATOM 649 C CA . ASN A 1 85 ? 3.474 -17.715 -6.590 1.00 59.62 85 ASN A CA 1
ATOM 650 C C . ASN A 1 85 ? 3.481 -17.982 -5.061 1.00 59.62 85 ASN A C 1
ATOM 652 O O . ASN A 1 85 ? 3.657 -19.138 -4.711 1.00 59.62 85 ASN A O 1
ATOM 656 N N . TYR A 1 86 ? 3.198 -17.054 -4.140 1.00 57.56 86 TYR A N 1
ATOM 657 C CA . TYR A 1 86 ? 2.935 -17.391 -2.721 1.00 57.56 86 TYR A CA 1
ATOM 658 C C . TYR A 1 86 ? 1.970 -16.377 -2.079 1.00 57.56 86 TYR A C 1
ATOM 660 O O . TYR A 1 86 ? 2.184 -15.174 -2.187 1.00 57.56 86 TYR A O 1
ATOM 668 N N . ASN A 1 87 ? 0.922 -16.847 -1.385 1.00 60.59 87 ASN A N 1
ATOM 669 C CA . ASN A 1 87 ? -0.064 -15.996 -0.692 1.00 60.59 87 ASN A CA 1
ATOM 670 C C . ASN A 1 87 ? 0.534 -15.440 0.613 1.00 60.59 87 ASN A C 1
ATOM 672 O O . ASN A 1 87 ? 0.268 -15.952 1.702 1.00 60.59 87 ASN A O 1
ATOM 676 N N . TYR A 1 88 ? 1.411 -14.443 0.493 1.00 66.44 88 TYR A N 1
ATOM 677 C CA . TYR A 1 88 ? 1.886 -13.674 1.634 1.00 66.44 88 TYR A CA 1
ATOM 678 C C . TYR A 1 88 ? 1.123 -12.360 1.748 1.00 66.44 88 TYR A C 1
ATOM 680 O O . TYR A 1 88 ? 0.318 -11.943 0.922 1.00 66.44 88 TYR A O 1
ATOM 688 N N . LYS A 1 89 ? 1.358 -11.766 2.894 1.00 69.38 89 LYS A N 1
ATOM 689 C CA . LYS A 1 89 ? 0.339 -11.137 3.682 1.00 69.38 89 LYS A CA 1
ATOM 690 C C . LYS A 1 89 ? 1.125 -9.934 4.254 1.00 69.38 89 LYS A C 1
ATOM 692 O O . LYS A 1 89 ? 1.965 -10.141 5.132 1.00 69.38 89 LYS A O 1
ATOM 697 N N . THR A 1 90 ? 0.963 -8.722 3.691 1.00 67.06 90 THR A N 1
ATOM 698 C CA . THR A 1 90 ? 1.852 -7.558 3.972 1.00 67.06 90 THR A CA 1
ATOM 699 C C . THR A 1 90 ? 1.132 -6.352 4.559 1.00 67.06 90 THR A C 1
ATOM 701 O O . THR A 1 90 ? 0.137 -5.883 4.013 1.00 67.06 90 THR A O 1
ATOM 704 N N . ALA A 1 91 ? 1.689 -5.797 5.640 1.00 63.47 91 ALA A N 1
ATOM 705 C CA . ALA A 1 91 ? 1.152 -4.620 6.317 1.00 63.47 91 ALA A CA 1
ATOM 706 C C . ALA A 1 91 ? 1.480 -3.305 5.587 1.00 63.47 91 ALA A C 1
ATOM 708 O O . ALA A 1 91 ? 2.617 -3.084 5.177 1.00 63.47 91 ALA A O 1
ATOM 709 N N . LEU A 1 92 ? 0.503 -2.393 5.519 1.00 62.28 92 LEU A N 1
ATOM 710 C CA . LEU A 1 92 ? 0.618 -1.061 4.903 1.00 62.2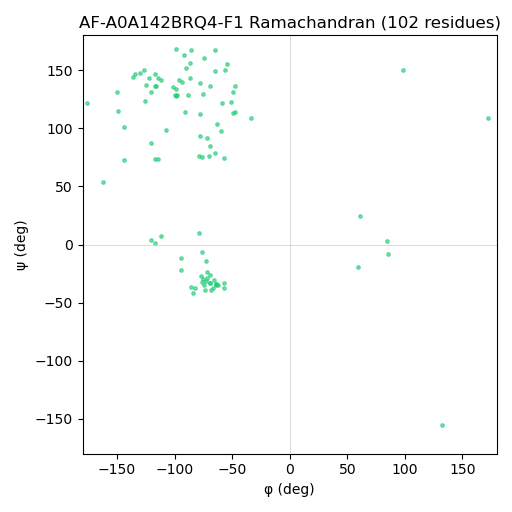8 92 LEU A CA 1
ATOM 711 C C . LEU A 1 92 ? 1.744 -0.203 5.511 1.00 62.28 92 LEU A C 1
ATOM 71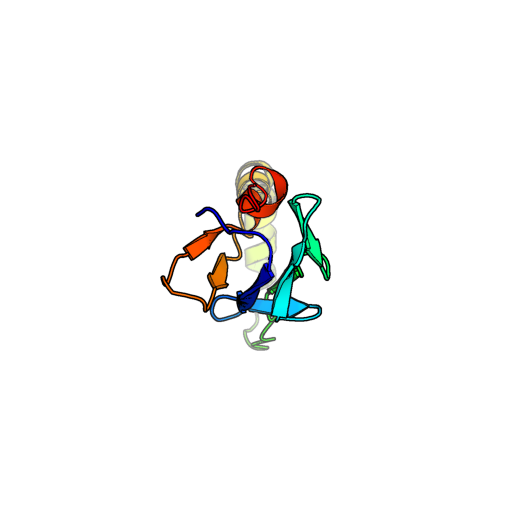3 O O . LEU A 1 92 ? 2.454 0.487 4.789 1.00 62.28 92 LEU A O 1
ATOM 717 N N . ASP A 1 93 ? 1.957 -0.289 6.824 1.00 55.66 93 ASP A N 1
ATOM 718 C CA . ASP A 1 93 ? 3.055 0.406 7.519 1.00 55.66 93 ASP A CA 1
ATOM 719 C C . ASP A 1 93 ? 4.431 -0.102 7.050 1.00 55.66 93 ASP A C 1
ATOM 721 O O . ASP A 1 93 ? 5.375 0.661 6.837 1.00 55.66 93 ASP A O 1
ATOM 725 N N . GLN A 1 94 ? 4.508 -1.403 6.743 1.00 50.44 94 GLN A N 1
ATOM 726 C CA . GLN A 1 94 ? 5.709 -2.008 6.185 1.00 50.44 94 GLN A CA 1
ATOM 727 C C . GLN A 1 94 ? 5.948 -1.629 4.728 1.00 50.44 94 GLN A C 1
ATOM 729 O O . GLN A 1 94 ? 7.068 -1.789 4.287 1.00 50.44 94 GLN A O 1
ATOM 734 N N . ILE A 1 95 ? 4.992 -1.066 3.986 1.00 55.81 95 ILE A N 1
ATOM 735 C CA . ILE A 1 95 ? 5.258 -0.566 2.624 1.00 55.81 95 ILE A CA 1
ATOM 736 C C . ILE A 1 95 ? 6.116 0.710 2.677 1.00 55.81 95 ILE A C 1
ATOM 738 O O . ILE A 1 95 ? 6.930 0.941 1.782 1.00 55.81 95 ILE A O 1
ATOM 742 N N . THR A 1 96 ? 6.002 1.483 3.763 1.00 46.12 96 THR A N 1
ATOM 743 C CA . THR A 1 96 ? 6.755 2.731 3.970 1.00 46.12 96 THR A CA 1
ATOM 744 C C . THR A 1 96 ? 8.139 2.481 4.586 1.00 46.12 96 THR A C 1
ATOM 746 O O . THR A 1 96 ? 9.099 3.135 4.190 1.00 46.12 96 THR A O 1
ATOM 749 N N . GLU A 1 97 ? 8.278 1.507 5.499 1.00 45.19 97 GLU A N 1
ATOM 750 C CA . GLU A 1 97 ? 9.572 1.147 6.126 1.00 45.19 97 GLU A CA 1
ATOM 751 C C . GLU A 1 97 ? 10.318 -0.011 5.435 1.00 45.19 97 GLU A C 1
ATOM 753 O O . GLU A 1 97 ? 11.533 -0.152 5.570 1.00 45.19 97 GLU A O 1
ATOM 758 N N . LYS A 1 98 ? 9.610 -0.857 4.684 1.00 45.09 98 LYS A N 1
ATOM 759 C CA . LYS A 1 98 ? 10.139 -2.021 3.961 1.00 45.09 98 LYS A CA 1
ATOM 760 C C . LYS A 1 98 ? 9.395 -2.191 2.639 1.00 45.09 98 LYS A C 1
ATOM 762 O O . LYS A 1 98 ? 8.616 -3.130 2.469 1.00 45.09 98 LYS A O 1
ATOM 767 N N . LYS A 1 99 ? 9.681 -1.303 1.682 1.00 53.19 99 LYS A N 1
ATOM 768 C CA . LYS A 1 99 ? 9.427 -1.511 0.246 1.00 53.19 99 LYS A CA 1
ATOM 769 C C . LYS A 1 99 ? 9.628 -3.007 -0.041 1.00 53.19 99 LYS A C 1
ATOM 771 O O . LYS A 1 99 ? 10.753 -3.490 0.113 1.00 53.19 99 LYS A O 1
ATOM 776 N N . CYS A 1 100 ? 8.551 -3.761 -0.305 1.00 58.34 100 CYS A N 1
ATOM 777 C CA . CYS A 1 100 ? 8.651 -5.194 -0.601 1.00 58.34 100 CYS A CA 1
ATOM 778 C C . CYS A 1 100 ? 9.726 -5.326 -1.672 1.00 58.34 100 CYS A C 1
ATOM 780 O O . CYS A 1 100 ? 9.606 -4.700 -2.725 1.00 58.34 100 CYS A O 1
ATOM 782 N N . SER A 1 101 ? 10.841 -5.954 -1.314 1.00 62.78 101 SER A N 1
ATOM 783 C CA . SER A 1 101 ? 12.123 -5.598 -1.905 1.00 62.78 101 SER A CA 1
ATOM 784 C C . SER A 1 101 ? 12.208 -6.229 -3.284 1.00 62.78 101 SER A C 1
ATOM 786 O O . SER A 1 101 ? 12.569 -7.397 -3.420 1.00 62.78 101 SER A O 1
ATOM 788 N N . CYS A 1 102 ? 11.818 -5.461 -4.299 1.00 67.06 102 CYS A N 1
ATOM 789 C CA . CYS A 1 102 ? 12.392 -5.587 -5.625 1.00 67.06 102 CYS A CA 1
ATOM 790 C C . CYS A 1 102 ? 13.908 -5.617 -5.440 1.00 67.06 102 CYS A C 1
ATOM 792 O O . CYS A 1 102 ? 14.475 -4.669 -4.899 1.00 67.06 102 CYS A O 1
ATOM 794 N N . LEU A 1 103 ? 14.534 -6.744 -5.750 1.00 63.09 103 LEU A N 1
ATOM 795 C CA . LEU A 1 103 ? 15.976 -6.929 -5.634 1.00 63.09 103 LEU A CA 1
ATOM 796 C C . LEU A 1 103 ? 16.505 -7.426 -6.977 1.00 63.09 103 LEU A C 1
ATOM 798 O O . LEU A 1 103 ? 15.788 -8.097 -7.726 1.00 63.09 103 LEU A O 1
ATOM 802 N N . ALA A 1 104 ? 17.761 -7.063 -7.238 1.00 53.72 104 ALA A N 1
ATOM 803 C CA . ALA A 1 104 ? 18.572 -7.575 -8.337 1.00 53.72 104 ALA A CA 1
ATOM 804 C C . ALA A 1 104 ? 18.678 -9.103 -8.299 1.00 53.72 104 ALA A C 1
ATOM 806 O O . ALA A 1 104 ? 18.881 -9.647 -7.186 1.00 53.72 104 ALA A O 1
#

Sequence (104 aa):
NTYRFGTNITLECDDGYMLEGISQIQCQEDFSWDPPVPACKLTSRKSGSVGLGVAAAAVLLLLGAGIIWKIISKQKQGFYHTYENYNYKTALDQITEKKCSCLA

Mean predicted aligned error: 13.64 Å

Organism: Anas platyrhynchos (NCBI:txid8839)

Radius of gyration: 18.89 Å; Cα contacts (8 Å, |Δi|>4): 148; chains: 1; bounding box: 49×32×46 Å

pLDDT: mean 70.02, std 13.17, range [45.09, 89.81]

Secondary structure (DSSP, 8-state):
-EE-TT-EEEEEEPTTEEEES-SEEEE-TTS-EESPPPEEEE---------S-HHHHHHHHHH-HHHHHHHHTT----EEEE-SSS--EEEHHHHHHS--EE--

Foldseek 3Di:
DEDEAFDKKFKDWPPQWDWDDHRIWGQHPVFAIPPHDTDTDGNPPCPPDDDPPPPVVVVVCVVCVVVVVVVVVPPDQIWMFIDDDDGDIDTPVCCVVPVNTHDD

Nearest PDB structures (foldseek):
  2gsx-assembly1_A  TM=8.216E-01  e=2.415E-02  Homo sapiens
  8b0f-assembly1_C  TM=7.789E-01  e=7.715E-01  Homo sapiens
  7nyd-assembly1_C  TM=8.059E-01  e=1.040E+00  Homo sapiens

Solvent-accessible surface area (backbone atoms only — not comparable to full-atom values): 6328 Å² total; per-residue (Å²): 117,78,41,49,61,76,42,67,38,34,55,42,46,42,92,61,34,40,69,54,74,67,48,64,31,29,24,37,91,86,45,42,54,50,58,68,86,54,49,62,41,72,52,78,74,78,74,84,78,82,75,103,52,70,74,67,50,58,64,56,53,75,79,35,61,77,63,50,52,60,50,70,76,65,73,73,78,44,40,36,41,41,64,64,101,56,90,51,80,46,50,52,66,42,51,77,81,46,58,71,37,37,41,134

InterPro domains:
  IPR000436 Sushi/SCR/CCP domain [PF00084] (1-40)
  IPR000436 Sushi/SCR/CCP domain [PS50923] (1-42)
  IPR000436 Sushi/SCR/CCP domain [SM00032] (1-40)
  IPR000436 Sushi/SCR/CCP domain [cd00033] (1-41)
  IPR035976 Sushi/SCR/CCP superfamily [SSF57535] (2-42)